Protein AF-X6FIY5-F1 (afdb_monomer_lite)

Structure (mmCIF, N/CA/C/O backbone):
data_AF-X6FIY5-F1
#
_entry.id   AF-X6FIY5-F1
#
loop_
_atom_site.group_PDB
_atom_site.id
_atom_site.type_symbol
_atom_site.label_atom_id
_atom_site.label_alt_id
_atom_site.label_comp_id
_atom_site.label_asym_id
_atom_site.label_entity_id
_atom_site.label_seq_id
_atom_site.pdbx_PDB_ins_code
_atom_site.Cartn_x
_atom_site.Cartn_y
_atom_site.Cartn_z
_atom_site.occupancy
_atom_site.B_iso_or_equiv
_atom_site.auth_seq_id
_atom_site.auth_comp_id
_atom_site.auth_asym_id
_atom_site.auth_atom_id
_atom_site.pdbx_PDB_model_num
ATOM 1 N N . MET A 1 1 ? 10.051 -9.541 -26.411 1.00 44.44 1 MET A N 1
ATOM 2 C CA . MET A 1 1 ? 10.716 -8.483 -25.604 1.00 44.44 1 MET A CA 1
ATOM 3 C C . MET A 1 1 ? 12.161 -8.892 -25.321 1.00 44.44 1 MET A C 1
ATOM 5 O O . MET A 1 1 ? 12.379 -9.929 -24.713 1.00 44.44 1 MET A O 1
ATOM 9 N N . SER A 1 2 ? 13.154 -8.163 -25.849 1.00 44.94 2 SER A N 1
ATOM 10 C CA . SER A 1 2 ? 14.553 -8.632 -25.913 1.00 44.94 2 SER A CA 1
ATOM 11 C C . SER A 1 2 ? 15.298 -8.512 -24.575 1.00 44.94 2 SER A C 1
ATOM 13 O O . SER A 1 2 ? 15.237 -7.471 -23.916 1.00 44.94 2 SER A O 1
ATOM 15 N N . ARG A 1 3 ? 16.063 -9.557 -24.215 1.00 47.38 3 ARG A N 1
ATOM 16 C CA . ARG A 1 3 ? 16.864 -9.677 -22.976 1.00 47.38 3 ARG A CA 1
ATOM 17 C C . ARG A 1 3 ? 17.787 -8.472 -22.731 1.00 47.38 3 ARG A C 1
ATOM 19 O O . ARG A 1 3 ? 18.020 -8.118 -21.584 1.00 47.38 3 ARG A O 1
ATOM 26 N N . ARG A 1 4 ? 18.212 -7.776 -23.793 1.00 45.12 4 ARG A N 1
ATOM 27 C CA . ARG A 1 4 ? 19.075 -6.579 -23.752 1.00 45.12 4 ARG A CA 1
ATOM 28 C C . ARG A 1 4 ? 18.455 -5.368 -23.033 1.00 45.12 4 ARG A C 1
ATOM 30 O O . ARG A 1 4 ? 19.169 -4.610 -22.386 1.00 45.12 4 ARG A O 1
ATOM 37 N N . CYS A 1 5 ? 17.129 -5.208 -23.077 1.00 48.00 5 CYS A N 1
ATOM 38 C CA . CYS A 1 5 ? 16.437 -4.079 -22.435 1.00 48.00 5 CYS A CA 1
ATOM 39 C C . CYS A 1 5 ? 16.270 -4.266 -20.909 1.00 48.00 5 CYS A C 1
ATOM 41 O O . CYS A 1 5 ? 16.060 -3.300 -20.170 1.00 48.00 5 CYS A O 1
ATOM 43 N N . ALA A 1 6 ? 16.366 -5.512 -20.431 1.00 52.34 6 ALA A N 1
ATOM 44 C CA . ALA A 1 6 ? 16.359 -5.841 -19.007 1.00 52.34 6 ALA A CA 1
ATOM 45 C C . ALA A 1 6 ? 17.745 -5.632 -18.370 1.00 52.34 6 ALA A C 1
ATOM 47 O O . ALA A 1 6 ? 17.839 -5.182 -17.231 1.00 52.34 6 ALA A O 1
ATOM 48 N N . THR A 1 7 ? 18.826 -5.903 -19.109 1.00 51.09 7 THR A N 1
ATOM 49 C CA . THR A 1 7 ? 20.207 -5.779 -18.613 1.00 51.09 7 THR A CA 1
ATOM 50 C C . THR A 1 7 ? 20.676 -4.330 -18.480 1.00 51.09 7 THR A C 1
ATOM 52 O O . THR A 1 7 ? 21.355 -4.010 -17.511 1.00 51.09 7 THR A O 1
ATOM 55 N N . TRP A 1 8 ? 20.283 -3.432 -19.391 1.00 43.78 8 TRP A N 1
ATOM 56 C CA . TRP A 1 8 ? 20.654 -2.009 -19.306 1.00 43.78 8 TRP A CA 1
ATOM 57 C C . TRP A 1 8 ? 20.019 -1.310 -18.090 1.00 43.78 8 TRP A C 1
ATOM 59 O O . TRP A 1 8 ? 20.669 -0.535 -17.396 1.00 43.78 8 TRP A O 1
ATOM 69 N N . ARG A 1 9 ? 18.772 -1.668 -17.757 1.00 55.03 9 ARG A N 1
ATOM 70 C CA . ARG A 1 9 ? 18.027 -1.118 -16.610 1.00 55.03 9 ARG A CA 1
ATOM 71 C C . ARG A 1 9 ? 18.662 -1.442 -15.259 1.00 55.03 9 ARG A C 1
ATOM 73 O O . ARG A 1 9 ? 18.731 -0.565 -14.410 1.00 55.03 9 ARG A O 1
ATOM 80 N N . ARG A 1 10 ? 19.172 -2.668 -15.102 1.00 53.38 10 ARG A N 1
ATOM 81 C CA . ARG A 1 10 ? 19.940 -3.107 -13.923 1.00 53.38 10 ARG A CA 1
ATOM 82 C C . ARG A 1 10 ? 21.226 -2.310 -13.703 1.00 53.38 10 ARG A C 1
ATOM 84 O O . ARG A 1 10 ? 21.715 -2.218 -12.587 1.00 53.38 10 ARG A O 1
ATOM 91 N N . LYS A 1 11 ? 21.792 -1.755 -14.777 1.00 55.06 11 LYS A N 1
ATOM 92 C CA . LYS A 1 11 ? 23.041 -0.991 -14.722 1.00 55.06 11 LYS A CA 1
ATOM 93 C C . LYS A 1 11 ? 22.818 0.472 -14.314 1.00 55.06 11 LYS A C 1
ATOM 95 O O . LYS A 1 11 ? 23.730 1.082 -13.777 1.00 55.06 11 LYS A O 1
ATOM 100 N N . VAL A 1 12 ? 21.615 1.009 -14.550 1.00 65.88 12 VAL A N 1
ATOM 101 C CA . VAL A 1 12 ? 21.199 2.373 -14.157 1.00 65.88 12 VAL A CA 1
ATOM 102 C C . VAL A 1 12 ? 20.523 2.379 -12.781 1.00 65.88 12 VAL A C 1
ATOM 104 O O . VAL A 1 12 ? 20.753 3.275 -11.978 1.00 65.88 12 VAL A O 1
ATOM 107 N N . ILE A 1 13 ? 19.709 1.361 -12.494 1.00 71.62 13 ILE A N 1
ATOM 108 C CA . ILE A 1 13 ? 19.044 1.147 -11.207 1.00 71.62 13 ILE A CA 1
ATOM 109 C C . ILE A 1 13 ? 19.713 -0.066 -10.578 1.00 71.62 13 ILE A C 1
ATOM 111 O O . ILE A 1 13 ? 19.491 -1.187 -11.034 1.00 71.62 13 ILE A O 1
ATOM 115 N N . GLY A 1 14 ? 20.553 0.161 -9.568 1.00 85.69 14 GLY A N 1
ATOM 116 C CA . GLY A 1 14 ? 21.290 -0.915 -8.908 1.00 85.69 14 GLY A CA 1
ATOM 117 C C . GLY A 1 14 ? 20.372 -2.020 -8.371 1.00 85.69 14 GLY A C 1
ATOM 118 O O . GLY A 1 14 ? 19.197 -1.790 -8.073 1.00 85.69 14 GLY A O 1
ATOM 119 N N . ASP A 1 15 ? 20.916 -3.228 -8.207 1.00 85.19 15 ASP A N 1
ATOM 120 C CA . ASP A 1 15 ? 20.144 -4.419 -7.818 1.00 85.19 15 ASP A CA 1
ATOM 121 C C . ASP A 1 15 ? 19.358 -4.237 -6.510 1.00 85.19 15 ASP A C 1
ATOM 123 O O . ASP A 1 15 ? 18.228 -4.714 -6.389 1.00 85.19 15 ASP A O 1
ATOM 127 N N . ASN A 1 16 ? 19.915 -3.499 -5.544 1.00 87.44 16 ASN A N 1
ATOM 128 C CA . ASN A 1 16 ? 19.223 -3.177 -4.296 1.00 87.44 16 ASN A CA 1
ATOM 129 C C . ASN A 1 16 ? 17.960 -2.334 -4.536 1.00 87.44 16 ASN A C 1
ATOM 131 O O . ASN A 1 16 ? 16.898 -2.625 -3.991 1.00 87.44 16 ASN A O 1
ATOM 135 N N . SER A 1 17 ? 18.055 -1.321 -5.398 1.00 86.19 17 SER A N 1
ATOM 136 C CA . SER A 1 17 ? 16.928 -0.459 -5.756 1.00 86.19 17 SER A CA 1
ATOM 137 C C . SER A 1 17 ? 15.855 -1.226 -6.529 1.00 86.19 17 SER A C 1
ATOM 139 O O . SER A 1 17 ? 14.669 -1.024 -6.285 1.00 86.19 17 SER A O 1
ATOM 141 N N . LEU A 1 18 ? 16.242 -2.157 -7.407 1.00 88.25 18 LEU A N 1
ATOM 142 C CA . LEU A 1 18 ? 15.280 -3.031 -8.086 1.00 88.25 18 LEU A CA 1
ATOM 143 C C . LEU A 1 18 ? 14.563 -3.972 -7.120 1.00 88.25 18 LEU A C 1
ATOM 145 O O . LEU A 1 18 ? 13.354 -4.158 -7.240 1.00 88.25 18 LEU A O 1
ATOM 149 N N . ARG A 1 19 ? 15.284 -4.546 -6.152 1.00 88.50 19 ARG A N 1
ATOM 150 C CA . ARG A 1 19 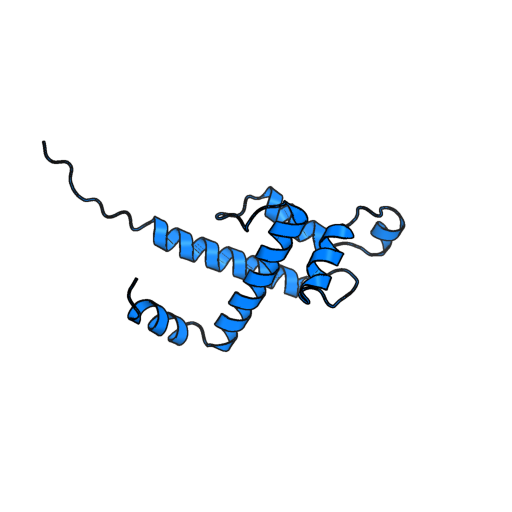? 14.676 -5.386 -5.115 1.00 88.50 19 ARG A CA 1
ATOM 151 C C . ARG A 1 19 ? 13.703 -4.586 -4.249 1.00 88.50 19 ARG A C 1
ATOM 153 O O . ARG A 1 19 ? 12.609 -5.070 -3.976 1.00 88.50 19 ARG A O 1
ATOM 160 N N . ALA A 1 20 ? 14.072 -3.364 -3.866 1.00 90.25 20 ALA A N 1
ATOM 161 C CA . ALA A 1 20 ? 13.196 -2.467 -3.117 1.00 90.25 20 ALA A CA 1
ATOM 162 C C . ALA A 1 20 ? 11.917 -2.139 -3.906 1.00 90.25 20 ALA A C 1
ATOM 164 O O . ALA A 1 20 ? 10.822 -2.296 -3.376 1.00 90.25 20 ALA A O 1
ATOM 165 N N . LEU A 1 21 ? 12.046 -1.794 -5.192 1.00 89.81 21 LEU A N 1
ATOM 166 C CA . LEU A 1 21 ? 10.900 -1.559 -6.078 1.00 89.81 21 LEU A CA 1
ATOM 167 C C . LEU A 1 21 ? 9.995 -2.793 -6.205 1.00 89.81 21 LEU A C 1
ATOM 169 O O . LEU A 1 21 ? 8.775 -2.662 -6.172 1.00 89.81 21 LEU A O 1
ATOM 173 N N . ALA A 1 22 ? 10.571 -3.991 -6.338 1.00 91.00 22 ALA A N 1
ATOM 174 C CA . ALA A 1 22 ? 9.802 -5.232 -6.413 1.00 91.00 22 ALA A CA 1
ATOM 175 C C . ALA A 1 22 ? 9.035 -5.523 -5.112 1.00 91.00 22 ALA A C 1
ATOM 177 O O . ALA A 1 22 ? 7.880 -5.938 -5.162 1.00 91.00 22 ALA A O 1
ATOM 178 N N . SER A 1 23 ? 9.651 -5.267 -3.956 1.00 91.88 23 SER A N 1
ATOM 179 C CA . SER A 1 23 ? 8.997 -5.425 -2.654 1.00 91.88 23 SER A CA 1
ATOM 180 C C . SER A 1 23 ? 7.868 -4.415 -2.452 1.00 91.88 23 SER A C 1
ATOM 182 O O . SER A 1 23 ? 6.796 -4.788 -1.983 1.00 91.88 23 SER A O 1
ATOM 184 N N . ASP A 1 24 ? 8.092 -3.157 -2.833 1.00 93.00 24 ASP A N 1
ATOM 185 C CA . ASP A 1 24 ? 7.073 -2.111 -2.777 1.00 93.00 24 ASP A CA 1
ATOM 186 C C . ASP A 1 24 ? 5.874 -2.461 -3.676 1.00 93.00 24 ASP A C 1
ATOM 188 O O . ASP A 1 24 ? 4.727 -2.284 -3.276 1.00 93.00 24 ASP A O 1
ATOM 192 N N . LEU A 1 25 ? 6.128 -3.019 -4.863 1.00 91.75 25 LEU A N 1
ATOM 193 C CA . LEU A 1 25 ? 5.082 -3.492 -5.771 1.00 91.75 25 LEU A CA 1
ATOM 194 C C . LEU A 1 25 ? 4.272 -4.658 -5.212 1.00 91.75 25 LEU A C 1
ATOM 196 O O . LEU A 1 25 ? 3.051 -4.647 -5.325 1.00 91.75 25 LEU A O 1
ATOM 200 N N . ALA A 1 26 ? 4.941 -5.652 -4.628 1.00 93.56 26 ALA A N 1
ATOM 201 C CA . ALA A 1 26 ? 4.262 -6.790 -4.019 1.00 93.56 26 ALA A CA 1
ATOM 202 C C . ALA A 1 26 ? 3.315 -6.331 -2.902 1.00 93.56 26 ALA A C 1
ATOM 204 O O . ALA A 1 26 ? 2.181 -6.795 -2.824 1.00 93.56 26 ALA A O 1
ATOM 205 N N . TYR A 1 27 ? 3.754 -5.360 -2.094 1.00 94.62 27 TYR A N 1
ATOM 206 C CA . TYR A 1 27 ? 2.919 -4.761 -1.058 1.00 94.62 27 TYR A CA 1
ATOM 207 C C . TYR A 1 27 ? 1.698 -4.033 -1.640 1.00 94.62 27 TYR A C 1
ATOM 209 O O . TYR A 1 27 ? 0.577 -4.258 -1.192 1.00 94.62 27 TYR A O 1
ATOM 217 N N . LEU A 1 28 ? 1.900 -3.182 -2.653 1.00 93.38 28 LEU A N 1
ATOM 218 C CA . LEU A 1 28 ? 0.817 -2.421 -3.286 1.00 93.38 28 LEU A CA 1
ATOM 219 C C . LEU A 1 28 ? -0.225 -3.320 -3.966 1.00 93.38 28 LEU A C 1
ATOM 221 O O . LEU A 1 28 ? -1.419 -3.048 -3.853 1.00 93.38 28 LEU A O 1
ATOM 225 N N . GLU A 1 29 ? 0.215 -4.380 -4.650 1.00 94.56 29 GLU A N 1
ATOM 226 C CA . GLU A 1 29 ? -0.678 -5.359 -5.281 1.00 94.56 29 GLU A CA 1
ATOM 227 C C . GLU A 1 29 ? -1.512 -6.082 -4.223 1.00 94.56 29 GLU A C 1
ATOM 229 O O . GLU A 1 29 ? -2.735 -6.091 -4.319 1.00 94.56 29 GLU A O 1
ATOM 234 N N . ALA A 1 30 ? -0.876 -6.617 -3.178 1.00 96.12 30 ALA A N 1
ATOM 235 C CA . ALA A 1 30 ? -1.587 -7.312 -2.108 1.00 96.12 30 ALA A CA 1
ATOM 236 C C . ALA A 1 30 ? -2.572 -6.394 -1.373 1.00 96.12 30 ALA A C 1
ATOM 238 O O . ALA A 1 30 ? -3.680 -6.813 -1.044 1.00 96.12 30 ALA A O 1
ATOM 239 N N . TRP A 1 31 ? -2.197 -5.130 -1.152 1.00 96.19 31 TRP A N 1
ATOM 240 C CA . TRP A 1 31 ? -3.099 -4.149 -0.559 1.00 96.19 31 TRP A CA 1
ATOM 241 C C . TRP A 1 31 ? -4.289 -3.842 -1.473 1.00 96.19 31 TRP A C 1
ATOM 243 O O . TRP A 1 31 ? -5.406 -3.772 -0.971 1.00 96.19 31 TRP A O 1
ATOM 253 N N . CYS A 1 32 ? -4.095 -3.695 -2.788 1.00 95.00 32 CYS A N 1
ATOM 254 C CA . CYS A 1 32 ? -5.219 -3.487 -3.707 1.00 95.00 32 CYS A CA 1
ATOM 255 C C . CYS A 1 32 ? -6.169 -4.681 -3.708 1.00 95.00 32 CYS A C 1
ATOM 257 O O . CYS A 1 32 ? -7.372 -4.491 -3.555 1.00 95.00 32 CYS A O 1
ATOM 259 N N . GLN A 1 33 ? -5.631 -5.899 -3.779 1.00 95.88 33 GLN A N 1
ATOM 260 C CA . GLN A 1 33 ? -6.450 -7.106 -3.710 1.00 95.88 33 GLN A CA 1
ATOM 261 C C . GLN A 1 33 ? -7.264 -7.147 -2.417 1.00 95.88 33 GLN A C 1
ATOM 263 O O . GLN A 1 33 ? -8.459 -7.389 -2.457 1.00 95.88 33 GLN A O 1
ATOM 268 N N . ALA A 1 34 ? -6.647 -6.838 -1.277 1.00 95.94 34 ALA A N 1
ATOM 269 C CA . ALA A 1 34 ? -7.337 -6.863 0.007 1.00 95.94 34 ALA A CA 1
ATOM 270 C C . ALA A 1 34 ? -8.339 -5.709 0.195 1.00 95.94 34 ALA A C 1
ATOM 272 O O . ALA A 1 34 ? -9.341 -5.877 0.876 1.00 95.94 34 ALA A O 1
ATOM 273 N N . ALA A 1 35 ? -8.058 -4.517 -0.339 1.00 95.00 35 ALA A N 1
ATOM 274 C CA . ALA A 1 35 ? -8.828 -3.309 -0.038 1.00 95.00 35 ALA A CA 1
ATOM 275 C C . ALA A 1 35 ? -9.904 -2.971 -1.077 1.00 95.00 35 ALA A C 1
ATOM 277 O O . ALA A 1 35 ? -10.809 -2.186 -0.774 1.00 95.00 35 ALA A O 1
ATOM 278 N N . VAL A 1 36 ? -9.756 -3.445 -2.315 1.00 93.75 36 VAL A N 1
ATOM 279 C CA . VAL A 1 36 ? -10.642 -3.126 -3.447 1.00 93.75 36 VAL A CA 1
ATOM 280 C C . VAL A 1 36 ? -10.913 -4.333 -4.352 1.00 93.75 36 VAL A C 1
ATOM 282 O O . VAL A 1 36 ? -11.385 -4.132 -5.470 1.00 93.75 36 VAL A O 1
ATOM 285 N N . ASP A 1 37 ? -10.583 -5.552 -3.908 1.00 93.56 37 ASP A N 1
ATOM 286 C CA . ASP A 1 37 ? -10.831 -6.818 -4.620 1.00 93.56 37 ASP A CA 1
ATOM 287 C C . ASP A 1 37 ? -10.383 -6.802 -6.089 1.00 93.56 37 ASP A C 1
ATOM 289 O O . ASP A 1 37 ? -11.016 -7.367 -6.984 1.00 93.56 37 ASP A O 1
ATOM 293 N N . SER A 1 38 ? -9.296 -6.083 -6.371 1.00 91.81 38 SER A N 1
ATOM 294 C CA . SER A 1 38 ? -8.786 -5.916 -7.726 1.00 91.81 38 SER A CA 1
ATOM 295 C C . SER A 1 38 ? -7.274 -5.757 -7.755 1.00 91.81 38 SER A C 1
ATOM 297 O O . SER A 1 38 ? -6.639 -5.323 -6.791 1.00 91.81 38 SER A O 1
ATOM 299 N N . SER A 1 39 ? -6.686 -6.109 -8.900 1.00 89.69 39 SER A N 1
ATOM 300 C CA . SER A 1 39 ? -5.268 -5.865 -9.160 1.00 89.69 39 SER A CA 1
ATOM 301 C C . SER A 1 39 ? -4.952 -4.381 -9.186 1.00 89.69 39 SER A C 1
ATOM 303 O O . SER A 1 39 ? -5.793 -3.564 -9.562 1.00 89.69 39 SER A O 1
ATOM 305 N N . LEU A 1 40 ? -3.702 -4.046 -8.861 1.00 86.69 40 LEU A N 1
ATOM 306 C CA . LEU A 1 40 ? -3.207 -2.676 -8.856 1.00 86.69 40 LEU A CA 1
ATOM 307 C C . LEU A 1 40 ? -3.463 -2.014 -10.226 1.00 86.69 40 LEU A C 1
ATOM 309 O O . LEU A 1 40 ? -2.861 -2.434 -11.224 1.00 86.69 40 LEU A O 1
ATOM 313 N N . PRO A 1 41 ? -4.337 -0.993 -10.313 1.00 86.25 41 PRO A N 1
ATOM 314 C CA . PRO A 1 41 ? -4.671 -0.366 -11.583 1.00 86.25 41 PRO A CA 1
ATOM 315 C C . PRO A 1 41 ? -3.555 0.565 -12.062 1.00 86.25 41 PRO A C 1
ATOM 317 O O . PRO A 1 41 ? -2.797 1.146 -11.278 1.00 86.25 41 PRO A O 1
ATOM 320 N N . TRP A 1 42 ? -3.479 0.731 -13.383 1.00 81.00 42 TRP A N 1
ATOM 321 C CA . TRP A 1 42 ? -2.495 1.587 -14.041 1.00 81.00 42 TRP A CA 1
ATOM 322 C C . TRP A 1 42 ? -3.170 2.417 -15.145 1.00 81.00 42 TRP A C 1
ATOM 324 O O . TRP A 1 42 ? -3.620 1.824 -16.126 1.00 81.00 42 TRP A O 1
ATOM 334 N N . PRO A 1 43 ? -3.194 3.761 -15.053 1.00 85.19 43 PRO A N 1
ATOM 335 C CA . PRO A 1 43 ? -2.734 4.578 -13.926 1.00 85.19 43 PRO A CA 1
ATOM 336 C C . PRO A 1 43 ? -3.604 4.377 -12.675 1.00 85.19 43 PRO A C 1
ATOM 338 O O . PRO A 1 43 ? -4.767 3.993 -12.771 1.00 85.19 43 PRO A O 1
ATOM 341 N N . ALA A 1 44 ? -3.035 4.642 -11.499 1.00 82.75 44 ALA A N 1
ATOM 342 C CA . ALA A 1 44 ? -3.799 4.608 -10.258 1.00 82.75 44 ALA A CA 1
ATOM 343 C C . ALA A 1 44 ? -4.833 5.743 -10.249 1.00 82.75 44 ALA A C 1
ATOM 345 O O . ALA A 1 44 ? -4.442 6.899 -10.435 1.00 82.75 44 ALA A O 1
ATOM 346 N N . PRO A 1 45 ? -6.123 5.457 -10.026 1.00 88.19 45 PRO A N 1
ATOM 347 C CA . PRO A 1 45 ? -7.115 6.507 -9.880 1.00 88.19 45 PRO A CA 1
ATOM 348 C C . PRO A 1 45 ? -6.869 7.264 -8.566 1.00 88.19 45 PRO A C 1
ATOM 350 O O . PRO A 1 45 ? -6.518 6.667 -7.547 1.00 88.19 45 PRO A O 1
ATOM 353 N N . GLU A 1 46 ? -7.070 8.582 -8.573 1.00 90.50 46 GLU A N 1
ATOM 354 C CA . GLU A 1 46 ? -6.849 9.448 -7.404 1.00 90.50 46 GLU A CA 1
ATOM 355 C C . GLU A 1 46 ? -7.570 8.963 -6.126 1.00 90.50 46 GLU A C 1
ATOM 357 O O . GLU A 1 46 ? -6.918 8.902 -5.078 1.00 90.50 46 GLU A O 1
ATOM 362 N N . PRO A 1 47 ? -8.836 8.492 -6.176 1.00 93.31 47 PRO A N 1
ATOM 363 C CA . PRO A 1 47 ? -9.502 7.929 -5.001 1.00 93.31 47 PRO A CA 1
ATOM 364 C C . PRO A 1 47 ? -8.757 6.749 -4.364 1.00 93.31 47 PRO A C 1
ATOM 366 O O . PRO A 1 47 ? -8.760 6.602 -3.142 1.00 93.31 47 PRO A O 1
ATOM 369 N N . LEU A 1 48 ? -8.078 5.921 -5.167 1.00 92.56 48 LEU A N 1
ATOM 370 C CA . LEU A 1 48 ? -7.302 4.792 -4.657 1.00 92.56 48 LEU A CA 1
ATOM 371 C C . LEU A 1 48 ? -6.046 5.270 -3.922 1.00 92.56 48 LEU A C 1
ATOM 373 O O . LEU A 1 48 ? -5.707 4.720 -2.878 1.00 92.56 48 LEU A O 1
ATOM 377 N N . LEU A 1 49 ? -5.387 6.325 -4.413 1.00 91.62 49 LEU A N 1
ATOM 378 C CA . LEU A 1 49 ? -4.240 6.931 -3.730 1.00 91.62 49 LEU A CA 1
ATOM 379 C C . LEU A 1 49 ? -4.650 7.546 -2.388 1.00 91.62 49 LEU A C 1
ATOM 381 O O . LEU A 1 49 ? -3.959 7.355 -1.388 1.00 91.62 49 LEU A O 1
ATOM 385 N N . ILE A 1 50 ? -5.790 8.238 -2.343 1.00 94.19 50 ILE A N 1
ATOM 386 C CA . ILE A 1 50 ? -6.321 8.815 -1.101 1.00 94.19 50 ILE A CA 1
ATOM 387 C C . ILE A 1 50 ? -6.668 7.701 -0.106 1.00 94.19 50 ILE A C 1
ATOM 389 O O . ILE A 1 50 ? -6.258 7.772 1.054 1.00 94.19 50 ILE A O 1
ATOM 393 N N . LYS A 1 51 ? -7.338 6.632 -0.563 1.00 95.06 51 LYS A N 1
ATOM 394 C CA . LYS A 1 51 ? -7.636 5.450 0.260 1.00 95.06 51 LYS A CA 1
ATOM 395 C C . LYS A 1 51 ? -6.360 4.806 0.802 1.00 95.06 51 LYS A C 1
ATOM 397 O O . LYS A 1 51 ? -6.290 4.491 1.988 1.00 95.06 51 LYS A O 1
ATOM 402 N N . PHE A 1 52 ? -5.328 4.667 -0.032 1.00 94.75 52 PHE A N 1
ATOM 403 C CA . PHE A 1 52 ? -4.022 4.166 0.390 1.00 94.75 52 PHE A CA 1
ATOM 404 C C . PHE A 1 52 ? -3.433 5.022 1.509 1.00 94.75 52 PHE A C 1
ATOM 406 O O . PHE A 1 52 ? -3.065 4.500 2.558 1.00 94.75 52 PHE A O 1
ATOM 413 N N . VAL A 1 53 ? -3.381 6.341 1.327 1.00 94.19 53 VAL A N 1
ATOM 414 C CA . VAL A 1 53 ? -2.849 7.254 2.343 1.00 94.19 53 VAL A CA 1
ATOM 415 C C . VAL A 1 53 ? -3.644 7.148 3.645 1.00 94.19 53 VAL A C 1
ATOM 417 O O . VAL A 1 53 ? -3.031 6.974 4.695 1.00 94.19 53 VAL A O 1
ATOM 420 N N . ALA A 1 54 ? -4.977 7.162 3.582 1.00 94.00 54 ALA A N 1
ATOM 421 C CA . ALA A 1 54 ? -5.840 7.045 4.756 1.00 94.00 54 ALA A CA 1
ATOM 422 C C . ALA A 1 54 ? -5.637 5.719 5.509 1.00 94.00 54 ALA A C 1
ATOM 424 O O . ALA A 1 54 ? -5.546 5.717 6.732 1.00 94.00 54 ALA A O 1
ATOM 425 N N . HIS A 1 55 ? -5.489 4.598 4.794 1.00 94.12 55 HIS A N 1
ATOM 426 C CA . HIS A 1 55 ? -5.241 3.294 5.417 1.00 94.12 55 HIS A CA 1
ATOM 427 C C . HIS A 1 55 ? -3.906 3.240 6.179 1.00 94.12 55 HIS A C 1
ATOM 429 O O . HIS A 1 55 ? -3.796 2.503 7.155 1.00 94.12 55 HIS A O 1
ATOM 435 N N . HIS A 1 56 ? -2.881 3.985 5.753 1.00 93.56 56 HIS A N 1
ATOM 436 C CA . HIS A 1 56 ? -1.519 3.836 6.289 1.00 93.56 56 HIS A CA 1
ATOM 437 C C . HIS A 1 56 ? -1.079 4.985 7.205 1.00 93.56 56 HIS A C 1
ATOM 439 O O . HIS A 1 56 ? -0.239 4.762 8.080 1.00 93.56 56 HIS A O 1
ATOM 445 N N . LEU A 1 57 ? -1.633 6.187 7.019 1.00 92.25 57 LEU A N 1
ATOM 446 C CA . LEU A 1 57 ? -1.364 7.388 7.812 1.00 92.25 57 LEU A CA 1
ATOM 447 C C . LEU A 1 57 ? -2.593 7.749 8.651 1.00 92.25 57 LEU A C 1
ATOM 449 O O . LEU A 1 57 ? -3.311 8.700 8.350 1.00 92.25 57 LEU A O 1
ATOM 453 N N . TRP A 1 58 ? -2.823 6.972 9.704 1.00 90.06 58 TRP A N 1
ATOM 454 C CA . TRP A 1 58 ? -3.941 7.149 10.628 1.00 90.06 58 TRP A CA 1
ATOM 455 C C . TRP A 1 58 ? -3.460 7.348 12.066 1.00 90.06 58 TRP A C 1
ATOM 457 O O . TRP A 1 58 ? -2.316 7.038 12.403 1.00 90.06 58 TRP A O 1
ATOM 467 N N . ASP A 1 59 ? -4.336 7.901 12.899 1.00 86.44 59 ASP A N 1
ATOM 468 C CA . ASP A 1 59 ? -4.054 8.273 14.286 1.00 86.44 59 ASP A CA 1
ATOM 469 C C . ASP A 1 59 ? -4.636 7.240 15.263 1.00 86.44 59 ASP A C 1
ATOM 471 O O . ASP A 1 59 ? -5.826 6.918 15.202 1.00 86.44 59 ASP A O 1
ATOM 475 N N . PHE A 1 60 ? -3.803 6.732 16.176 1.00 84.00 60 PHE A N 1
ATOM 476 C CA . PHE A 1 60 ? -4.221 5.773 17.200 1.00 84.00 60 PHE A CA 1
ATOM 477 C C . PHE A 1 60 ? -5.361 6.299 18.066 1.00 84.00 60 PHE A C 1
ATOM 479 O O . PHE A 1 60 ? -6.352 5.593 18.240 1.00 84.00 60 PHE A O 1
ATOM 486 N N . SER A 1 61 ? -5.267 7.549 18.522 1.00 87.69 61 SER A N 1
ATOM 487 C CA . SER A 1 61 ? -6.272 8.157 19.399 1.00 87.69 61 SER A CA 1
ATOM 488 C C . SER A 1 61 ? -7.629 8.271 18.703 1.00 87.69 61 SER A C 1
ATOM 490 O O . SER A 1 61 ? -8.681 8.122 19.319 1.00 87.69 61 SER A O 1
ATOM 492 N N . LYS A 1 62 ? -7.623 8.499 17.384 1.00 87.75 62 LYS A N 1
ATOM 493 C CA . LYS A 1 62 ? -8.858 8.522 16.593 1.00 87.75 62 LYS A CA 1
ATOM 494 C C . LYS A 1 62 ? -9.429 7.124 16.407 1.00 87.75 62 LYS A C 1
ATOM 496 O O . LYS A 1 62 ? -10.639 6.969 16.482 1.00 87.75 62 LYS A O 1
ATOM 501 N N . ARG A 1 63 ? -8.588 6.101 16.234 1.00 87.50 63 ARG A N 1
ATOM 502 C CA . ARG A 1 63 ? -9.068 4.723 16.060 1.00 87.50 63 ARG A CA 1
ATOM 503 C C . ARG A 1 63 ? -9.729 4.135 17.305 1.00 87.50 63 ARG A C 1
ATOM 505 O O . ARG A 1 63 ? -10.614 3.299 17.175 1.00 87.50 63 ARG A O 1
ATOM 512 N N . GLU A 1 64 ? -9.337 4.582 18.497 1.00 86.31 64 GLU A N 1
ATOM 513 C CA . GLU A 1 64 ? -10.002 4.183 19.747 1.00 86.31 64 GLU A CA 1
ATOM 514 C C . GLU A 1 64 ? -11.486 4.575 19.772 1.00 86.31 64 GLU A C 1
ATOM 516 O O . GLU A 1 64 ? -12.303 3.866 20.355 1.00 86.31 64 GLU A O 1
ATOM 521 N N . THR A 1 65 ? -11.838 5.683 19.117 1.00 89.81 65 THR A N 1
ATOM 522 C CA . THR A 1 65 ? -13.211 6.213 19.069 1.00 89.81 65 THR A CA 1
ATOM 523 C C . THR A 1 65 ? -13.920 5.940 17.742 1.00 89.81 65 THR A C 1
ATOM 525 O O . THR A 1 65 ? -15.147 5.903 17.699 1.00 89.81 65 THR A O 1
ATOM 528 N N . ASP A 1 66 ? -13.161 5.688 16.677 1.00 88.50 66 ASP A N 1
ATOM 529 C CA . ASP A 1 66 ? -13.637 5.315 15.350 1.00 88.50 66 ASP A CA 1
ATOM 530 C C . ASP A 1 66 ? -12.866 4.076 14.853 1.00 88.50 66 ASP A C 1
ATOM 532 O O . ASP A 1 66 ? -11.797 4.209 14.250 1.00 88.50 66 ASP A O 1
ATOM 536 N N . PRO A 1 67 ? -13.398 2.854 15.051 1.00 85.00 67 PRO A N 1
ATOM 537 C CA . PRO A 1 67 ? -12.746 1.623 14.602 1.00 85.00 67 PRO A CA 1
ATOM 538 C C . PRO A 1 67 ? -12.500 1.555 13.088 1.00 85.00 67 PRO A C 1
ATOM 540 O O . PRO A 1 67 ? -11.670 0.759 12.642 1.00 85.00 67 PRO A O 1
ATOM 543 N N . SER A 1 68 ? -13.202 2.378 12.299 1.00 86.06 68 SER A N 1
ATOM 544 C CA . SER A 1 68 ? -13.010 2.483 10.851 1.00 86.06 68 SER A CA 1
ATOM 545 C C . SER A 1 68 ? -11.851 3.411 10.463 1.00 86.06 68 SER A C 1
ATOM 547 O O . SER A 1 68 ? -11.453 3.451 9.297 1.00 86.06 68 SER A O 1
ATOM 549 N N . HIS A 1 69 ? -11.255 4.121 11.428 1.00 90.12 69 HIS A N 1
ATOM 550 C CA . HIS A 1 69 ? -10.127 5.005 11.186 1.00 90.12 69 HIS A CA 1
ATOM 551 C C . HIS A 1 69 ? -8.852 4.218 10.849 1.00 90.12 69 HIS A C 1
ATOM 553 O O . HIS A 1 69 ? -8.266 3.501 11.671 1.00 90.12 69 HIS A O 1
ATOM 559 N N . GLY A 1 70 ? -8.376 4.403 9.620 1.00 92.44 70 GLY A N 1
ATOM 560 C CA . GLY A 1 70 ? -7.168 3.765 9.118 1.00 92.44 70 GLY A CA 1
ATOM 561 C C . GLY A 1 70 ? -7.449 2.487 8.346 1.00 92.44 70 GLY A C 1
ATOM 562 O O . GLY A 1 70 ? -8.447 2.373 7.644 1.00 92.44 70 GLY A O 1
ATOM 563 N N . MET A 1 71 ? -6.517 1.535 8.413 1.00 93.25 71 MET A N 1
ATOM 564 C CA . MET A 1 71 ? -6.656 0.267 7.697 1.00 93.25 71 MET A CA 1
ATOM 565 C C . MET A 1 71 ? -7.722 -0.617 8.361 1.00 93.25 71 MET A C 1
ATOM 567 O O . MET A 1 71 ? -7.553 -0.933 9.546 1.00 93.25 71 MET A O 1
ATOM 571 N N . PRO A 1 72 ? -8.755 -1.058 7.622 1.00 92.94 72 PRO A N 1
ATOM 572 C CA . PRO A 1 72 ? -9.709 -2.050 8.103 1.00 92.94 72 PRO A CA 1
ATOM 573 C C . PRO A 1 72 ? -9.020 -3.342 8.562 1.00 92.94 72 PRO A C 1
ATOM 575 O O . PRO A 1 72 ? -7.938 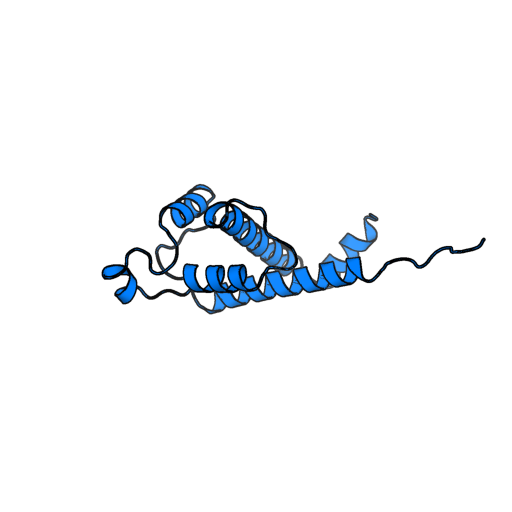-3.696 8.079 1.00 92.94 72 PRO A O 1
ATOM 578 N N . GLU A 1 73 ? -9.610 -4.022 9.543 1.00 90.75 73 GLU A N 1
ATOM 579 C CA . GLU A 1 73 ? -8.962 -5.167 10.187 1.00 90.75 73 GLU A CA 1
ATOM 580 C C . GLU A 1 73 ? -8.808 -6.355 9.227 1.00 90.75 73 GLU A C 1
ATOM 582 O O . GLU A 1 73 ? -7.728 -6.937 9.165 1.00 90.75 73 GLU A O 1
ATOM 587 N N . ASP A 1 74 ? -9.823 -6.641 8.417 1.00 93.00 74 ASP A N 1
ATOM 588 C CA . ASP A 1 74 ? -9.813 -7.635 7.337 1.00 93.00 74 ASP A CA 1
ATOM 589 C C . ASP A 1 74 ? -8.672 -7.398 6.332 1.00 93.00 74 ASP A C 1
ATOM 591 O O . ASP A 1 74 ? -7.900 -8.312 6.029 1.00 93.00 74 ASP A O 1
ATOM 595 N N . VAL A 1 75 ? -8.479 -6.147 5.900 1.00 94.38 75 VAL A N 1
ATOM 596 C CA . VAL A 1 75 ? -7.366 -5.757 5.022 1.00 94.38 75 VAL A CA 1
ATOM 597 C C . VAL A 1 75 ? -6.027 -6.024 5.709 1.00 94.38 75 VAL A C 1
ATOM 599 O O . VAL A 1 75 ? -5.111 -6.600 5.117 1.00 94.38 75 VAL A O 1
ATOM 602 N N . SER A 1 76 ? -5.901 -5.635 6.980 1.00 92.88 76 SER A N 1
ATOM 603 C CA . SER A 1 76 ? -4.662 -5.818 7.738 1.00 92.88 76 SER A CA 1
ATOM 604 C C . SER A 1 76 ? -4.339 -7.296 7.994 1.00 92.88 76 SER A C 1
ATOM 606 O O . SER A 1 76 ? -3.174 -7.690 7.924 1.00 92.88 76 SER A O 1
ATOM 608 N N . GLN A 1 77 ? -5.356 -8.131 8.224 1.00 93.19 77 GLN A N 1
ATOM 609 C CA . GLN A 1 77 ? -5.218 -9.576 8.389 1.00 93.19 77 GLN A CA 1
ATOM 610 C C . GLN A 1 77 ? -4.781 -10.245 7.089 1.00 93.19 77 GLN A C 1
ATOM 612 O O . GLN A 1 77 ? -3.851 -11.049 7.116 1.00 93.19 77 GLN A O 1
ATOM 617 N N . SER A 1 78 ? -5.366 -9.858 5.953 1.00 94.69 78 SER A N 1
ATOM 618 C CA . SER A 1 78 ? -4.954 -10.354 4.635 1.00 94.69 78 SER A CA 1
ATOM 619 C C . SER A 1 78 ? -3.480 -10.047 4.338 1.00 94.69 78 SER A C 1
ATOM 621 O O . SER A 1 78 ? -2.736 -10.912 3.871 1.00 94.69 78 SER A O 1
ATOM 623 N N . LEU A 1 79 ? -3.010 -8.844 4.688 1.00 94.31 79 LEU A N 1
ATOM 624 C CA . LEU A 1 79 ? -1.601 -8.468 4.526 1.00 94.31 79 LEU A CA 1
ATOM 625 C C . LEU A 1 79 ? -0.664 -9.195 5.504 1.00 94.31 79 LEU A C 1
ATOM 627 O O . LEU A 1 79 ? 0.464 -9.528 5.136 1.00 94.31 79 LEU A O 1
ATOM 631 N N . ARG A 1 80 ? -1.105 -9.449 6.742 1.00 93.69 80 ARG A N 1
ATOM 632 C CA . ARG A 1 80 ? -0.346 -10.239 7.730 1.00 93.69 80 ARG A CA 1
ATOM 633 C C . ARG A 1 80 ? -0.217 -11.698 7.305 1.00 93.69 80 ARG A C 1
ATOM 635 O O . ARG A 1 80 ? 0.868 -12.250 7.416 1.00 93.69 80 ARG A O 1
ATOM 642 N N . ALA A 1 81 ? -1.283 -12.295 6.770 1.00 93.12 81 ALA A N 1
ATOM 643 C CA . ALA A 1 81 ? -1.283 -13.675 6.282 1.00 93.12 81 ALA A CA 1
ATOM 644 C C . ALA A 1 81 ? -0.284 -13.909 5.133 1.00 93.12 81 ALA A C 1
ATOM 646 O O . ALA A 1 81 ? 0.156 -15.033 4.914 1.00 93.12 81 ALA A O 1
ATOM 647 N N . GLN A 1 82 ? 0.091 -12.845 4.419 1.00 91.88 82 GLN A N 1
ATOM 648 C CA . GLN A 1 82 ? 1.093 -12.858 3.350 1.00 91.88 82 GLN A CA 1
ATOM 649 C C . GLN A 1 82 ? 2.493 -12.419 3.826 1.00 91.88 82 GLN A C 1
ATOM 651 O O . GLN A 1 82 ? 3.373 -12.190 3.000 1.00 91.88 82 GLN A O 1
ATOM 656 N N . ASP A 1 83 ? 2.705 -12.240 5.137 1.00 90.56 83 ASP A N 1
ATOM 657 C CA . ASP A 1 83 ? 3.937 -11.708 5.745 1.00 90.56 83 ASP A CA 1
ATOM 658 C C . ASP A 1 83 ? 4.354 -10.304 5.255 1.00 90.56 83 ASP A C 1
ATOM 660 O O . ASP A 1 83 ? 5.496 -9.864 5.450 1.00 90.56 83 ASP A O 1
ATOM 664 N N . LEU A 1 84 ? 3.420 -9.560 4.652 1.00 89.19 84 LEU A N 1
ATOM 665 C CA . LEU A 1 84 ? 3.645 -8.226 4.086 1.00 89.19 84 LEU A CA 1
ATOM 666 C C . LEU A 1 84 ? 3.450 -7.106 5.113 1.00 89.19 84 LEU A C 1
ATOM 668 O O . LEU A 1 84 ? 4.024 -6.025 4.968 1.00 89.19 84 LEU A O 1
ATOM 672 N N . LEU A 1 85 ? 2.681 -7.360 6.173 1.00 87.88 85 LEU A N 1
ATOM 673 C CA . LEU A 1 85 ? 2.470 -6.426 7.274 1.00 87.88 85 LEU A CA 1
ATOM 674 C C . LEU A 1 85 ? 2.920 -7.056 8.593 1.00 87.88 85 LEU A C 1
ATOM 676 O O . LEU A 1 85 ? 2.259 -7.933 9.126 1.00 87.88 85 LEU A O 1
ATOM 680 N N . ARG A 1 86 ? 4.047 -6.590 9.142 1.00 80.38 86 ARG A N 1
ATOM 681 C CA . ARG A 1 86 ? 4.588 -7.100 10.421 1.00 80.38 86 ARG A CA 1
ATOM 682 C C . ARG A 1 86 ? 4.297 -6.203 11.619 1.00 80.38 86 ARG A C 1
ATOM 684 O O . ARG A 1 86 ? 4.312 -6.661 12.754 1.00 80.38 86 ARG A O 1
ATOM 691 N N . LYS A 1 87 ? 4.081 -4.909 11.378 1.00 78.00 87 LYS A N 1
ATOM 692 C CA . LYS A 1 87 ? 3.879 -3.914 12.433 1.00 78.00 87 LYS A CA 1
ATOM 693 C C . LYS A 1 87 ? 2.385 -3.711 12.674 1.00 78.00 87 LYS A C 1
ATOM 695 O O . LYS A 1 87 ? 1.624 -3.554 11.724 1.00 78.00 87 LYS A O 1
ATOM 700 N N . ILE A 1 88 ? 1.993 -3.665 13.943 1.00 76.06 88 ILE A N 1
ATOM 701 C CA . ILE A 1 88 ? 0.662 -3.224 14.364 1.00 76.06 88 ILE A CA 1
ATOM 702 C C . ILE A 1 88 ? 0.706 -1.697 14.513 1.00 76.06 88 ILE A C 1
ATOM 704 O O . ILE A 1 88 ? 1.566 -1.169 15.222 1.00 76.06 88 ILE A O 1
ATOM 708 N N . GLY A 1 89 ? -0.178 -0.988 13.807 1.00 80.62 89 GLY A N 1
ATOM 709 C CA . GLY A 1 89 ? -0.264 0.476 13.833 1.00 80.62 89 GLY A CA 1
ATOM 710 C C . GLY A 1 89 ? 0.060 1.171 12.504 1.00 80.62 89 GLY A C 1
ATOM 711 O O . GLY A 1 89 ? 0.329 0.505 11.502 1.00 80.62 89 GLY A O 1
ATOM 712 N N . PRO A 1 90 ? 0.059 2.515 12.483 1.00 86.00 90 PRO A N 1
ATOM 713 C CA . PRO A 1 90 ? 0.333 3.298 11.296 1.00 86.00 90 PRO A CA 1
ATOM 714 C C . PRO A 1 90 ? 1.798 3.172 10.867 1.00 86.00 90 PRO A C 1
ATOM 716 O O . PRO A 1 90 ? 2.732 2.956 11.664 1.00 86.00 90 PRO A O 1
ATOM 719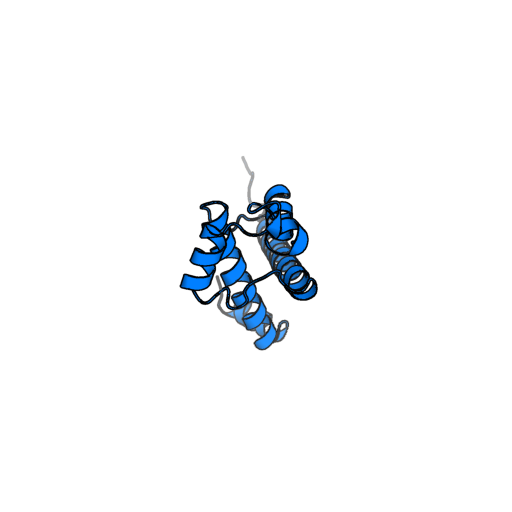 N N . HIS A 1 91 ? 1.995 3.328 9.561 1.00 88.56 91 HIS A N 1
ATOM 720 C CA . HIS A 1 91 ? 3.317 3.334 8.959 1.00 88.56 91 HIS A CA 1
ATOM 721 C C . HIS A 1 91 ? 3.991 4.688 9.146 1.00 88.56 91 HIS A C 1
ATOM 723 O O . HIS A 1 91 ? 3.348 5.732 9.234 1.00 88.56 91 HIS A O 1
ATOM 729 N N . ALA A 1 92 ? 5.325 4.680 9.166 1.00 89.19 92 ALA A N 1
ATOM 730 C CA . ALA A 1 92 ? 6.072 5.925 9.125 1.00 89.19 92 ALA A CA 1
ATOM 731 C C . ALA A 1 92 ? 5.757 6.666 7.808 1.00 89.19 92 ALA A C 1
ATOM 733 O O . ALA A 1 92 ? 5.767 6.031 6.746 1.00 89.19 92 ALA A O 1
ATOM 734 N N . PRO A 1 93 ? 5.565 7.999 7.827 1.00 90.00 93 PRO A N 1
ATOM 735 C CA . PRO A 1 93 ? 5.291 8.777 6.617 1.00 90.00 93 PRO A CA 1
ATOM 736 C C . PRO A 1 93 ? 6.307 8.552 5.494 1.00 90.00 93 PRO A C 1
ATOM 738 O O . PRO A 1 93 ? 5.940 8.512 4.323 1.00 90.00 93 PRO A O 1
ATOM 741 N N . ASN A 1 94 ? 7.580 8.332 5.837 1.00 91.31 94 ASN A N 1
ATOM 742 C CA . ASN A 1 94 ? 8.627 8.035 4.858 1.00 91.31 94 ASN A CA 1
ATOM 743 C C . ASN A 1 94 ? 8.412 6.703 4.125 1.00 91.31 94 ASN A C 1
ATOM 745 O O . ASN A 1 94 ? 8.731 6.610 2.942 1.00 91.31 94 ASN A O 1
ATOM 749 N N . THR A 1 95 ? 7.838 5.691 4.781 1.00 91.00 95 THR A N 1
ATOM 750 C CA . THR A 1 95 ? 7.486 4.420 4.132 1.00 91.00 95 THR A CA 1
ATOM 751 C C . THR A 1 95 ? 6.382 4.636 3.100 1.00 91.00 95 THR A C 1
ATOM 753 O O . THR A 1 95 ? 6.511 4.190 1.962 1.00 91.00 95 THR A O 1
ATOM 756 N N . VAL A 1 96 ? 5.351 5.406 3.456 1.00 92.50 96 VAL A N 1
ATOM 757 C CA . VAL A 1 96 ? 4.241 5.731 2.547 1.00 92.50 96 VAL A CA 1
ATOM 758 C C . VAL A 1 96 ? 4.721 6.572 1.364 1.00 92.50 96 VAL A C 1
ATOM 760 O O . VAL A 1 96 ? 4.403 6.260 0.218 1.00 92.50 96 VAL A O 1
ATOM 763 N N . ARG A 1 97 ? 5.568 7.582 1.606 1.00 92.31 97 ARG A N 1
ATOM 764 C CA . ARG A 1 97 ? 6.202 8.376 0.538 1.00 92.31 97 ARG A CA 1
ATOM 765 C C . ARG A 1 97 ? 7.013 7.506 -0.422 1.00 92.31 97 ARG A C 1
ATOM 767 O O . ARG A 1 97 ? 6.955 7.736 -1.627 1.00 92.31 97 ARG A O 1
ATOM 774 N N . ARG A 1 98 ? 7.738 6.505 0.090 1.00 93.56 98 ARG A N 1
ATOM 775 C CA . ARG A 1 98 ? 8.492 5.562 -0.746 1.00 93.56 98 ARG A CA 1
ATOM 776 C C . ARG A 1 98 ? 7.566 4.758 -1.655 1.00 93.56 98 ARG A C 1
ATOM 778 O O . ARG A 1 98 ? 7.812 4.720 -2.854 1.00 93.56 98 ARG A O 1
ATOM 785 N N . TRP A 1 99 ? 6.483 4.191 -1.124 1.00 92.81 99 TRP A N 1
ATOM 786 C CA . TRP A 1 99 ? 5.503 3.458 -1.933 1.00 92.81 99 TRP A CA 1
ATOM 787 C C . TRP A 1 99 ? 4.880 4.325 -3.029 1.00 92.81 99 TRP A C 1
ATOM 789 O O . TRP A 1 99 ? 4.827 3.901 -4.181 1.00 92.81 99 TRP A O 1
ATOM 799 N N . LEU A 1 100 ? 4.493 5.564 -2.707 1.00 91.25 100 LEU A N 1
ATOM 800 C CA . LEU A 1 100 ? 3.960 6.513 -3.690 1.00 91.25 100 LEU A CA 1
ATOM 801 C C . LEU A 1 100 ? 4.994 6.872 -4.772 1.00 91.25 100 LEU A C 1
ATOM 803 O O . LEU A 1 100 ? 4.653 6.948 -5.953 1.00 91.25 100 LEU A O 1
ATOM 807 N N . ALA A 1 101 ? 6.266 7.041 -4.401 1.00 90.38 101 ALA A N 1
ATOM 808 C CA . ALA A 1 101 ? 7.348 7.282 -5.355 1.00 90.38 101 ALA A CA 1
ATOM 809 C C . ALA A 1 101 ? 7.587 6.072 -6.274 1.00 90.38 101 ALA A C 1
ATOM 811 O O . ALA A 1 101 ? 7.731 6.241 -7.488 1.00 90.38 101 ALA A O 1
ATOM 812 N N . SER A 1 102 ? 7.570 4.857 -5.719 1.00 88.62 102 SER A N 1
ATOM 813 C CA . SER A 1 102 ? 7.652 3.601 -6.472 1.00 88.62 102 SER A CA 1
ATOM 814 C C . SER A 1 102 ? 6.485 3.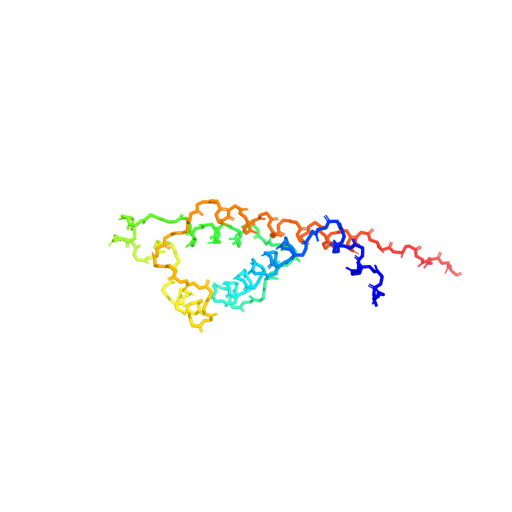480 -7.463 1.00 88.62 102 SER A C 1
ATOM 816 O O . SER A 1 102 ? 6.701 3.217 -8.648 1.00 88.62 102 SER A O 1
ATOM 818 N N . TRP A 1 103 ? 5.258 3.776 -7.028 1.00 88.81 103 TRP A N 1
ATOM 819 C CA . TRP A 1 103 ? 4.059 3.757 -7.872 1.00 88.81 103 TRP A CA 1
ATOM 820 C C . TRP A 1 103 ? 4.116 4.804 -9.003 1.00 88.81 103 TRP A C 1
ATOM 822 O O . TRP A 1 103 ? 3.845 4.483 -10.166 1.00 88.81 103 TRP A O 1
ATOM 832 N N . SER A 1 104 ? 4.544 6.037 -8.702 1.00 85.81 104 SER A N 1
ATOM 833 C CA . SER A 1 104 ? 4.723 7.112 -9.694 1.00 85.81 104 SER A CA 1
ATOM 834 C C . SER A 1 104 ? 5.788 6.756 -10.734 1.00 85.81 104 SER A C 1
ATOM 836 O O .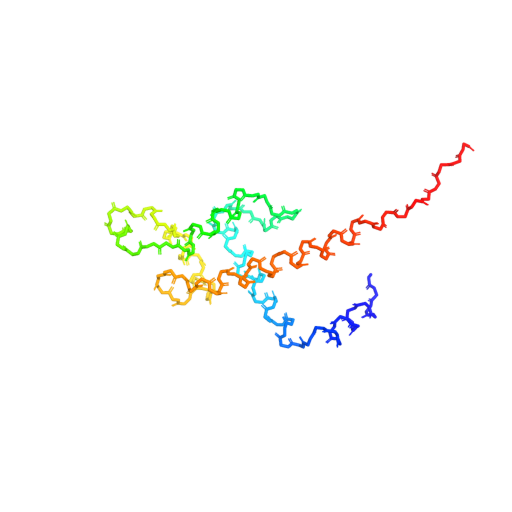 SER A 1 104 ? 5.533 6.832 -11.937 1.00 85.81 104 SER A O 1
ATOM 838 N N . THR A 1 105 ? 6.945 6.265 -10.282 1.00 85.19 105 THR A N 1
ATOM 839 C CA . THR A 1 105 ? 8.050 5.820 -11.147 1.00 85.19 105 THR A CA 1
ATOM 840 C C . THR A 1 105 ? 7.573 4.784 -12.167 1.00 85.19 105 THR A C 1
ATOM 842 O O . THR A 1 105 ? 7.851 4.885 -13.361 1.00 85.19 105 THR A O 1
ATOM 845 N N . LEU A 1 106 ? 6.793 3.801 -11.720 1.00 80.25 106 LEU A N 1
ATOM 846 C CA . LEU A 1 106 ? 6.286 2.736 -12.583 1.00 80.25 106 LEU A CA 1
ATOM 847 C C . LEU A 1 106 ? 5.197 3.210 -13.544 1.00 80.25 106 LEU A C 1
ATOM 849 O O . LEU A 1 106 ? 5.168 2.772 -14.696 1.00 80.25 106 LEU A O 1
ATOM 853 N N . THR A 1 107 ? 4.336 4.125 -13.097 1.00 82.12 107 THR A N 1
ATOM 854 C CA . THR A 1 107 ? 3.323 4.752 -13.956 1.00 82.12 107 THR A CA 1
ATOM 855 C C . THR A 1 107 ? 3.996 5.527 -15.086 1.00 82.12 107 THR A C 1
ATOM 857 O O . THR A 1 107 ? 3.646 5.333 -16.250 1.00 82.12 107 THR A O 1
ATOM 860 N N . GLN A 1 108 ? 5.041 6.301 -14.778 1.00 80.69 108 GLN A N 1
ATOM 861 C CA . GLN A 1 108 ? 5.850 6.993 -15.785 1.00 80.69 108 GLN A CA 1
ATOM 862 C C . GLN A 1 108 ? 6.496 6.001 -16.762 1.00 80.69 108 GLN A C 1
ATOM 864 O O . GLN A 1 108 ? 6.401 6.170 -17.976 1.00 80.69 108 GLN A O 1
ATOM 869 N N . TRP A 1 109 ? 7.085 4.906 -16.269 1.00 79.75 109 TRP A N 1
ATOM 870 C CA . TRP A 1 109 ? 7.692 3.886 -17.136 1.00 79.75 109 TRP A CA 1
ATOM 871 C C . TRP A 1 109 ? 6.688 3.165 -18.040 1.00 79.75 109 TRP A C 1
ATOM 873 O O . TRP A 1 109 ? 7.052 2.736 -19.137 1.00 79.75 109 TRP A O 1
ATOM 883 N N . ARG A 1 110 ? 5.437 2.994 -17.598 1.00 74.50 110 ARG A N 1
ATOM 884 C CA . ARG A 1 110 ? 4.356 2.464 -18.442 1.00 74.50 110 ARG A CA 1
ATOM 885 C C . ARG A 1 110 ? 3.871 3.504 -19.450 1.00 74.50 110 ARG A C 1
ATOM 887 O O . ARG A 1 110 ? 3.660 3.134 -20.601 1.00 74.50 110 ARG A O 1
ATOM 894 N N . GLY A 1 111 ? 3.794 4.779 -19.068 1.00 67.50 111 GLY A N 1
ATOM 895 C CA . GLY A 1 111 ? 3.508 5.892 -19.979 1.00 67.50 111 GLY A CA 1
ATOM 896 C C . GLY A 1 111 ? 4.512 5.974 -21.133 1.00 67.50 111 GLY A C 1
ATOM 897 O O . GLY A 1 111 ? 4.109 6.072 -22.288 1.00 67.50 111 GLY A O 1
ATOM 898 N N . LEU A 1 112 ? 5.805 5.778 -20.846 1.00 59.97 112 LEU A N 1
ATOM 899 C CA . LEU A 1 112 ? 6.860 5.686 -21.868 1.00 59.97 112 LEU A CA 1
ATOM 900 C C . LEU A 1 112 ? 6.693 4.482 -22.815 1.00 59.97 112 LEU A C 1
ATOM 902 O O . LEU A 1 112 ? 7.126 4.532 -23.964 1.00 59.97 112 LEU A O 1
ATOM 906 N N . LYS A 1 113 ? 6.075 3.383 -22.358 1.00 55.69 113 LYS A N 1
ATOM 907 C CA . LYS A 1 113 ? 5.741 2.246 -23.234 1.00 55.69 113 LYS A CA 1
ATOM 908 C C . LYS A 1 113 ? 4.513 2.530 -24.101 1.00 55.69 113 LYS A C 1
ATOM 910 O O . LYS A 1 113 ? 4.476 2.055 -25.228 1.00 55.69 113 LYS A O 1
ATOM 915 N N . ALA A 1 114 ? 3.535 3.286 -23.604 1.00 55.28 114 ALA A N 1
ATOM 916 C CA . ALA A 1 114 ? 2.324 3.623 -24.353 1.00 55.28 114 ALA A CA 1
ATOM 917 C C . ALA A 1 114 ? 2.571 4.697 -25.429 1.00 55.28 114 ALA A C 1
ATOM 919 O O . ALA A 1 114 ? 1.966 4.639 -26.493 1.00 55.28 114 ALA A O 1
ATOM 920 N N . SER A 1 115 ? 3.510 5.626 -25.210 1.00 51.50 115 SER A N 1
ATOM 921 C CA . SER A 1 115 ? 3.824 6.714 -26.152 1.00 51.50 115 SER A CA 1
ATOM 922 C C . SER A 1 115 ? 4.654 6.295 -27.376 1.00 51.50 115 SER A C 1
ATOM 924 O O . SER A 1 115 ? 5.080 7.150 -28.147 1.00 51.50 115 SER A O 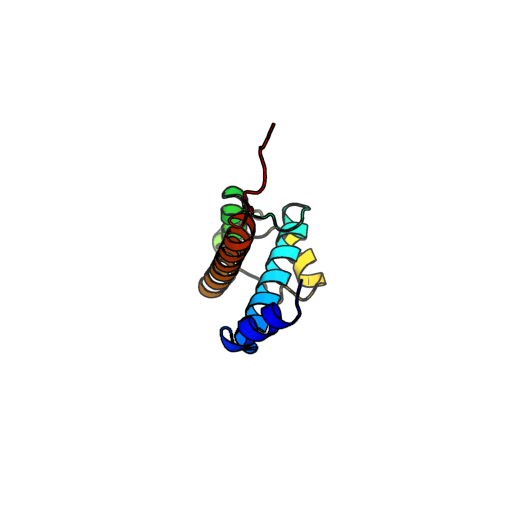1
ATOM 926 N N . SER A 1 116 ? 4.907 4.997 -27.571 1.00 47.19 116 SER A N 1
ATOM 927 C CA . SER A 1 116 ? 5.616 4.462 -28.744 1.00 47.19 116 SER A CA 1
ATOM 928 C C . SER A 1 116 ? 4.667 3.764 -29.721 1.00 47.19 116 SER A C 1
ATOM 930 O O . SER A 1 116 ? 4.989 2.722 -30.293 1.00 47.19 116 SER A O 1
ATOM 932 N N . THR A 1 117 ? 3.489 4.354 -29.952 1.00 46.62 117 THR A N 1
ATOM 933 C CA . THR A 1 117 ? 2.636 3.969 -31.081 1.00 46.62 117 THR A CA 1
ATOM 934 C C . THR A 1 117 ? 3.330 4.357 -32.384 1.00 46.62 117 THR A C 1
ATOM 936 O O . THR A 1 117 ? 3.293 5.493 -32.852 1.00 46.62 117 THR A O 1
ATOM 939 N N . HIS A 1 118 ? 4.007 3.362 -32.939 1.00 42.62 118 HIS A N 1
ATOM 940 C CA . HIS A 1 118 ? 4.435 3.241 -34.319 1.00 42.62 118 HIS A CA 1
ATOM 941 C C . HIS A 1 118 ? 3.313 3.698 -35.264 1.00 42.62 118 HIS A C 1
ATOM 943 O O . HIS A 1 118 ? 2.313 3.007 -35.452 1.00 42.62 118 HIS A O 1
ATOM 949 N N . ARG A 1 119 ? 3.472 4.891 -35.842 1.00 47.81 119 ARG A N 1
ATOM 950 C CA . ARG A 1 119 ? 2.638 5.378 -36.939 1.00 47.81 119 ARG A CA 1
ATOM 951 C C . ARG A 1 119 ? 3.055 4.615 -38.194 1.00 47.81 119 ARG A C 1
ATOM 953 O O . ARG A 1 119 ? 4.054 4.978 -38.802 1.00 47.81 119 ARG A O 1
ATOM 960 N N . VAL A 1 120 ? 2.320 3.569 -38.567 1.00 46.31 120 VAL A N 1
ATOM 961 C CA . VAL A 1 120 ? 2.477 2.931 -39.881 1.00 46.31 120 VAL A CA 1
ATOM 962 C C . VAL A 1 120 ? 1.123 2.713 -40.549 1.00 46.31 120 VAL A C 1
ATOM 964 O O . VAL A 1 120 ? 0.238 2.068 -39.997 1.00 46.31 120 VAL A O 1
ATOM 967 N N . CYS A 1 121 ? 1.076 3.276 -41.760 1.00 37.66 121 CYS A N 1
ATOM 968 C CA . CYS A 1 121 ? 0.195 3.056 -42.902 1.00 37.66 121 CYS A CA 1
ATOM 969 C C . CYS A 1 121 ? -1.278 3.466 -42.789 1.00 37.66 121 CYS A C 1
ATOM 971 O O . CYS A 1 121 ? -2.134 2.688 -42.389 1.00 37.66 121 CYS A O 1
ATOM 973 N N . ALA A 1 122 ? -1.572 4.649 -43.335 1.00 36.44 122 ALA A N 1
ATOM 974 C CA . ALA A 1 122 ? -2.727 4.807 -44.211 1.00 36.44 122 ALA A CA 1
ATOM 975 C C . ALA A 1 122 ? -2.187 5.080 -45.624 1.00 36.44 122 ALA A C 1
ATOM 977 O O . ALA A 1 122 ? -1.537 6.100 -45.848 1.00 36.44 122 ALA A O 1
ATOM 978 N N . ALA A 1 123 ? -2.412 4.150 -46.543 1.00 35.91 123 ALA A N 1
ATOM 979 C CA . ALA A 1 123 ? -2.397 4.398 -47.978 1.00 35.91 123 ALA A CA 1
ATOM 980 C C . ALA A 1 123 ? -3.698 3.787 -48.527 1.00 35.91 123 ALA A C 1
ATOM 982 O O . ALA A 1 123 ? -4.052 2.699 -48.059 1.00 35.91 123 ALA A O 1
ATOM 983 N N . PRO A 1 124 ? -4.437 4.488 -49.404 1.00 58.94 124 PRO A N 1
ATOM 984 C CA . PRO A 1 124 ? -5.588 3.910 -50.089 1.00 58.94 124 PRO A CA 1
ATOM 985 C C . PRO A 1 124 ? -5.167 2.841 -51.104 1.00 58.94 124 PRO A C 1
ATOM 987 O O . PRO A 1 124 ? -4.041 2.947 -51.647 1.00 58.94 124 PRO A O 1
#

Radius of gyration: 18.31 Å; chains: 1; bounding box: 37×23×70 Å

Foldseek 3Di:
DDPVVVVVVCVVQPPVNVVVLVLLQVLQQLLCCQPVVDGQDAPHDPVVLVLLCQQAVFDPVVCVVPVPGHNHPSSQVSCVVVVSDDDDDHDDVVSSVSSVVSSVVVSVVVVVVVVPPDDDDDDD

Secondary structure (DSSP, 8-state):
--THHHHHHHHHS-HHHHHHHHHHHHHHHHHHHHHHSS---SSPPHHHHHHHHHHHS--HHHHHH-TTSSS-HHHHHHHHHTT---SSSPPPHHHHHHHHHHHHHHHHHHHHHHT---------

Sequence (124 aa):
MSRRCATWRRKVIGDNSLRALASDLAYLEAWCQAAVDSSLPWPAPEPLLIKFVAHHLWDFSKRETDPSHGMPEDVSQSLRAQDLLRKIGPHAPNTVRRWLASWSTLTQWRGLKASSTHRVCAAP

pLDDT: mean 81.15, std 17.13, range [35.91, 96.19]